Protein AF-X1KCT6-F1 (afdb_monomer_lite)

Secondary structure (DSSP, 8-state):
-------------------------HHHHHHHHHHHHHHHHHHHHHHTT-THHHHHHHHHHHHHHHHHHHHT-HHHHHHHHHHHHHHHHHHHHHHH---

pLDDT: mean 82.67, std 15.2, range [46.06, 96.56]

Structure (mmCIF, N/CA/C/O backbone):
data_AF-X1KCT6-F1
#
_entry.id   AF-X1KCT6-F1
#
loop_
_atom_site.group_PDB
_atom_site.id
_atom_site.type_symbol
_atom_site.label_atom_id
_atom_site.label_alt_id
_atom_site.label_comp_id
_atom_site.label_asym_id
_atom_site.label_entity_id
_atom_site.label_seq_id
_atom_site.pdbx_PDB_ins_code
_atom_site.Cartn_x
_atom_site.Cartn_y
_atom_site.Cartn_z
_atom_site.occupancy
_atom_site.B_iso_or_equiv
_atom_site.auth_seq_id
_atom_site.auth_comp_id
_atom_site.auth_asym_id
_atom_site.auth_atom_id
_atom_site.pdbx_PDB_model_num
ATOM 1 N N . PRO A 1 1 ? 51.466 -21.696 -42.972 1.00 48.56 1 PRO A N 1
ATOM 2 C CA . PRO A 1 1 ? 51.241 -21.337 -41.551 1.00 48.56 1 PRO A CA 1
ATOM 3 C C . PRO A 1 1 ? 51.617 -19.866 -41.285 1.00 48.56 1 PRO A C 1
ATOM 5 O O . PRO A 1 1 ? 52.794 -19.551 -41.157 1.00 48.56 1 PRO A O 1
ATOM 8 N N . ARG A 1 2 ? 50.641 -18.948 -41.292 1.00 47.56 2 ARG A N 1
ATOM 9 C CA . ARG A 1 2 ? 50.863 -17.537 -40.927 1.00 47.56 2 ARG A CA 1
ATOM 10 C C . ARG A 1 2 ? 50.394 -17.339 -39.488 1.00 47.56 2 ARG A C 1
ATOM 12 O O . ARG A 1 2 ? 49.200 -17.422 -39.224 1.00 47.56 2 ARG A O 1
ATOM 19 N N . SER A 1 3 ? 51.336 -17.143 -38.568 1.00 53.28 3 SER A N 1
ATOM 20 C CA . SER A 1 3 ? 51.050 -16.779 -37.182 1.00 53.28 3 SER A CA 1
ATOM 21 C C . SER A 1 3 ? 50.649 -15.307 -37.128 1.00 53.28 3 SER A C 1
ATOM 23 O O . SER A 1 3 ? 51.487 -14.423 -37.308 1.00 53.28 3 SER A O 1
ATOM 25 N N . SER A 1 4 ? 49.367 -15.044 -36.903 1.00 54.59 4 SER A N 1
ATOM 26 C CA . SER A 1 4 ? 48.869 -13.705 -36.599 1.00 54.59 4 SER A CA 1
ATOM 27 C C . SER A 1 4 ? 49.339 -13.314 -35.199 1.00 54.59 4 SER A C 1
ATOM 29 O O . SER A 1 4 ? 48.833 -13.826 -34.203 1.00 54.59 4 SER A O 1
ATOM 31 N N . ILE A 1 5 ? 50.341 -12.439 -35.124 1.00 59.41 5 ILE A N 1
ATOM 32 C CA . ILE A 1 5 ? 50.775 -11.814 -33.874 1.00 59.41 5 ILE A CA 1
ATOM 33 C C . ILE A 1 5 ? 49.677 -10.825 -33.479 1.00 59.41 5 ILE A C 1
ATOM 35 O O . ILE A 1 5 ? 49.513 -9.784 -34.113 1.00 59.41 5 ILE A O 1
ATOM 39 N N . ALA A 1 6 ? 48.883 -11.178 -32.470 1.00 62.53 6 ALA A N 1
ATOM 40 C CA . ALA A 1 6 ? 47.920 -10.266 -31.874 1.00 62.53 6 ALA A CA 1
ATOM 41 C C . ALA A 1 6 ? 48.688 -9.201 -31.076 1.00 62.53 6 ALA A C 1
ATOM 43 O O . ALA A 1 6 ? 49.263 -9.490 -30.028 1.00 62.53 6 ALA A O 1
ATOM 44 N N . ILE A 1 7 ? 48.733 -7.979 -31.604 1.00 68.19 7 ILE A N 1
ATOM 45 C CA . ILE A 1 7 ? 49.294 -6.816 -30.915 1.00 68.19 7 ILE A CA 1
ATOM 46 C C . ILE A 1 7 ? 48.274 -6.383 -29.859 1.00 68.19 7 ILE A C 1
ATOM 48 O O . ILE A 1 7 ? 47.168 -5.963 -30.190 1.00 68.19 7 ILE A O 1
ATOM 52 N N . TRP A 1 8 ? 48.631 -6.523 -28.584 1.00 64.69 8 TRP A N 1
ATOM 53 C CA . TRP A 1 8 ? 47.827 -6.036 -27.467 1.00 64.69 8 TRP A CA 1
ATOM 54 C C . TRP A 1 8 ? 48.010 -4.516 -27.347 1.00 64.69 8 TRP A C 1
ATOM 56 O O . TRP A 1 8 ? 49.110 -4.049 -27.063 1.00 64.69 8 TRP A O 1
ATOM 66 N N . THR A 1 9 ? 46.953 -3.741 -27.601 1.00 70.62 9 THR A N 1
ATOM 67 C CA . THR A 1 9 ? 46.995 -2.266 -27.656 1.00 70.62 9 THR A CA 1
ATOM 68 C C . THR A 1 9 ? 46.735 -1.582 -26.311 1.00 70.62 9 THR A C 1
ATOM 70 O O . THR A 1 9 ? 46.739 -0.359 -26.243 1.00 70.62 9 THR A O 1
ATOM 73 N N . GLY A 1 10 ? 46.506 -2.334 -25.229 1.00 64.69 10 GLY A N 1
ATOM 74 C CA . GLY A 1 10 ? 46.253 -1.776 -23.892 1.00 64.69 10 GLY A CA 1
ATOM 75 C C . GLY A 1 10 ? 44.925 -1.026 -23.731 1.00 64.69 10 GLY A C 1
ATOM 76 O O . GLY A 1 10 ? 44.594 -0.601 -22.626 1.00 64.69 10 GLY A O 1
ATOM 77 N N . GLU A 1 11 ? 44.133 -0.895 -24.794 1.00 60.38 11 GLU A N 1
ATOM 78 C CA . GLU A 1 11 ? 42.818 -0.270 -24.734 1.00 60.38 11 GLU A CA 1
ATOM 79 C C . GLU A 1 11 ? 41.822 -1.237 -24.088 1.00 60.38 11 GLU A C 1
ATOM 81 O O . GLU A 1 11 ? 41.391 -2.229 -24.680 1.00 60.38 11 GLU A O 1
ATOM 86 N N . VAL A 1 12 ? 41.459 -0.955 -22.835 1.00 70.56 12 VAL A N 1
ATOM 87 C CA . VAL A 1 12 ? 40.308 -1.591 -22.194 1.00 70.56 12 VAL A CA 1
ATOM 88 C C . VAL A 1 12 ? 39.073 -1.114 -22.959 1.00 70.56 12 VAL A C 1
ATOM 90 O O . VAL A 1 12 ? 38.812 0.092 -22.957 1.00 70.56 12 VAL A O 1
ATOM 93 N N . PRO A 1 13 ? 38.307 -1.999 -23.624 1.00 66.00 13 PRO A N 1
ATOM 94 C CA . PRO A 1 13 ? 37.124 -1.574 -24.350 1.00 66.00 13 PRO A CA 1
ATOM 95 C C . PRO A 1 13 ? 36.191 -0.884 -23.362 1.00 66.00 13 PRO A C 1
ATOM 97 O O . PRO A 1 13 ? 35.788 -1.478 -22.357 1.00 66.00 13 PRO A O 1
ATOM 100 N N . ALA A 1 14 ? 35.887 0.386 -23.633 1.00 65.25 14 ALA A N 1
ATOM 101 C CA . ALA A 1 14 ? 34.941 1.151 -22.845 1.00 65.25 14 ALA A CA 1
ATOM 102 C C . ALA A 1 14 ? 33.648 0.338 -22.780 1.00 65.25 14 ALA A C 1
ATOM 104 O O . ALA A 1 14 ? 32.977 0.120 -23.793 1.00 65.25 14 ALA A O 1
ATOM 105 N N . ARG A 1 15 ? 33.339 -0.187 -21.590 1.00 64.25 15 ARG A N 1
ATOM 106 C CA . ARG A 1 15 ? 32.119 -0.949 -21.355 1.00 64.25 15 ARG A CA 1
ATOM 107 C C . ARG A 1 15 ? 30.981 0.006 -21.675 1.00 64.25 15 ARG A C 1
ATOM 109 O O . ARG A 1 15 ? 30.748 0.945 -20.921 1.00 64.25 15 ARG A O 1
ATOM 116 N N . SER A 1 16 ? 30.333 -0.197 -22.821 1.00 64.06 16 SER A N 1
ATOM 117 C CA . SER A 1 16 ? 29.132 0.532 -23.209 1.00 64.06 16 SER A CA 1
ATOM 118 C C . SER A 1 16 ? 28.108 0.299 -22.107 1.00 64.06 16 SER A C 1
ATOM 120 O O . SER A 1 16 ? 27.464 -0.749 -22.039 1.00 64.06 16 SER A O 1
ATOM 122 N N . HIS A 1 17 ? 28.034 1.244 -21.173 1.00 57.28 17 HIS A N 1
ATOM 123 C CA . HIS A 1 17 ? 27.017 1.268 -20.147 1.00 57.28 17 HIS A CA 1
ATOM 124 C C . HIS A 1 17 ? 25.755 1.704 -20.877 1.00 57.28 17 HIS A C 1
ATOM 126 O O . HIS A 1 17 ? 25.428 2.886 -20.939 1.00 57.28 17 HIS A O 1
ATOM 132 N N . LYS A 1 18 ? 25.076 0.752 -21.524 1.00 58.56 18 LYS A N 1
ATOM 133 C CA . LYS A 1 18 ? 23.702 1.002 -21.934 1.00 58.56 18 LYS A CA 1
ATOM 134 C C . LYS A 1 18 ? 22.965 1.366 -20.644 1.00 58.56 18 LYS A C 1
ATOM 136 O O . LYS A 1 18 ? 23.117 0.627 -19.660 1.00 58.56 18 LYS A O 1
ATOM 141 N N . PRO A 1 19 ? 22.276 2.519 -20.583 1.00 59.09 19 PRO A N 1
ATOM 142 C CA . PRO A 1 19 ? 21.399 2.777 -19.461 1.00 59.09 19 PRO A CA 1
ATOM 143 C C . PRO A 1 19 ? 20.497 1.554 -19.334 1.00 59.09 19 PRO A C 1
ATOM 145 O O . PRO A 1 19 ? 20.091 0.955 -20.332 1.00 59.09 19 PRO A O 1
ATOM 148 N N . PHE A 1 20 ? 20.294 1.109 -18.100 1.00 54.41 20 PHE A N 1
ATOM 149 C CA . PHE A 1 20 ? 19.272 0.120 -17.837 1.00 54.41 20 PHE A CA 1
ATOM 150 C C . PHE A 1 20 ? 17.967 0.788 -18.260 1.00 54.41 20 PHE A C 1
ATOM 152 O O . PHE A 1 20 ? 17.441 1.624 -17.526 1.00 54.41 20 PHE A O 1
ATOM 159 N N . ASP A 1 21 ? 17.511 0.486 -19.476 1.00 57.50 21 ASP A N 1
ATOM 160 C CA . ASP A 1 21 ? 16.169 0.791 -19.937 1.00 57.50 21 ASP A CA 1
ATOM 161 C C . ASP A 1 21 ? 15.254 -0.044 -19.047 1.00 57.50 21 ASP A C 1
ATOM 163 O O . ASP A 1 21 ? 14.834 -1.154 -19.382 1.00 57.50 21 ASP A O 1
ATOM 167 N N . ALA A 1 22 ? 15.013 0.467 -17.840 1.00 54.53 22 ALA A N 1
ATOM 168 C CA . ALA A 1 22 ? 13.890 0.074 -17.033 1.00 54.53 22 ALA A CA 1
ATOM 169 C C . ALA A 1 22 ? 12.688 0.383 -17.915 1.00 54.53 22 ALA A C 1
ATOM 171 O O . ALA A 1 22 ? 12.226 1.518 -17.974 1.00 54.53 22 ALA A O 1
ATOM 172 N N . GLY A 1 23 ? 12.225 -0.616 -18.662 1.00 51.84 23 GLY A N 1
ATOM 173 C CA . GLY A 1 23 ? 11.016 -0.561 -19.472 1.00 51.84 23 GLY A CA 1
ATOM 174 C C . GLY A 1 23 ? 9.764 -0.434 -18.602 1.00 51.84 23 GLY A C 1
ATOM 175 O O . GLY A 1 23 ? 8.762 -1.096 -18.860 1.00 51.84 23 GLY A O 1
ATOM 176 N N . SER A 1 24 ? 9.807 0.365 -17.532 1.00 61.16 24 SER A N 1
ATOM 177 C CA . SER A 1 24 ? 8.626 0.800 -16.820 1.00 61.16 24 SER A CA 1
ATOM 178 C C . SER A 1 24 ? 7.925 1.805 -17.719 1.00 61.16 24 SER A C 1
ATOM 180 O O . SER A 1 24 ? 8.328 2.954 -17.877 1.00 61.16 24 SER A O 1
ATOM 182 N N . SER A 1 25 ? 6.847 1.336 -18.341 1.00 74.94 25 SER A N 1
ATOM 183 C CA . SER A 1 25 ? 5.895 2.198 -19.029 1.00 74.94 25 SER A CA 1
ATOM 184 C C . SER A 1 25 ? 5.586 3.410 -18.129 1.00 74.94 25 SER A C 1
ATOM 186 O O . SER A 1 25 ? 5.385 3.209 -16.927 1.00 74.94 25 SER A O 1
ATOM 188 N N . PRO A 1 26 ? 5.546 4.656 -18.636 1.00 80.12 26 PRO A N 1
ATOM 189 C CA . PRO A 1 26 ? 5.370 5.857 -17.807 1.00 80.12 26 PRO A CA 1
ATOM 190 C C . PRO A 1 26 ? 4.139 5.773 -16.888 1.00 80.12 26 PRO A C 1
ATOM 192 O O . PRO A 1 26 ? 4.157 6.269 -15.764 1.00 80.12 26 PRO A O 1
ATOM 195 N N . ALA A 1 27 ? 3.103 5.046 -17.314 1.00 81.25 27 ALA A N 1
ATOM 196 C CA . ALA A 1 27 ? 1.933 4.723 -16.503 1.00 81.25 27 ALA A CA 1
ATOM 197 C C . ALA A 1 27 ? 2.268 3.959 -15.206 1.00 81.25 27 ALA A C 1
ATOM 199 O O . ALA A 1 27 ? 1.704 4.248 -14.154 1.00 81.25 27 ALA A O 1
ATOM 200 N N . ILE A 1 28 ? 3.206 3.008 -15.252 1.00 82.38 28 ILE A N 1
ATOM 201 C CA . ILE A 1 28 ? 3.656 2.250 -14.078 1.00 82.38 28 ILE A CA 1
ATOM 202 C C . ILE A 1 28 ? 4.358 3.191 -13.098 1.00 82.38 28 ILE A C 1
ATOM 204 O O . ILE A 1 28 ? 4.074 3.135 -11.904 1.00 82.38 28 ILE A O 1
ATOM 208 N N . ALA A 1 29 ? 5.222 4.087 -13.581 1.00 85.19 29 ALA A N 1
ATOM 209 C CA . ALA A 1 29 ? 5.889 5.070 -12.728 1.00 85.19 29 ALA A CA 1
ATOM 210 C C . ALA A 1 29 ? 4.877 5.994 -12.029 1.00 85.19 29 ALA A C 1
ATOM 212 O O . ALA A 1 29 ? 4.968 6.203 -10.821 1.00 85.19 29 ALA A O 1
ATOM 213 N N . ILE A 1 30 ? 3.861 6.474 -12.753 1.00 89.19 30 ILE A N 1
ATOM 214 C CA . ILE A 1 30 ? 2.765 7.270 -12.180 1.00 89.19 30 ILE A CA 1
ATOM 215 C C . ILE A 1 30 ? 2.030 6.482 -11.083 1.00 89.19 30 ILE A C 1
ATOM 217 O O . ILE A 1 30 ? 1.774 7.023 -10.009 1.00 89.19 30 ILE A O 1
ATOM 221 N N . MET A 1 31 ? 1.757 5.191 -11.297 1.00 89.44 31 MET A N 1
ATOM 222 C CA . MET A 1 31 ? 1.105 4.344 -10.289 1.00 89.44 31 MET A CA 1
ATOM 223 C C . MET A 1 31 ? 1.931 4.182 -9.007 1.00 89.44 31 MET A C 1
ATOM 225 O O . MET A 1 31 ? 1.344 4.165 -7.928 1.00 89.44 31 MET A O 1
ATOM 229 N N . HIS A 1 32 ? 3.267 4.124 -9.092 1.00 90.19 32 HIS A N 1
ATOM 230 C CA . HIS A 1 32 ? 4.127 4.090 -7.899 1.00 90.19 32 HIS A CA 1
ATOM 231 C C . HIS A 1 32 ? 3.968 5.365 -7.068 1.00 90.19 32 HIS A C 1
ATOM 233 O O . HIS A 1 32 ? 3.806 5.297 -5.851 1.00 90.19 32 HIS A O 1
ATOM 239 N N . TRP A 1 33 ? 3.972 6.527 -7.727 1.00 93.19 33 TRP A N 1
ATOM 240 C CA . TRP A 1 33 ? 3.787 7.814 -7.059 1.00 93.19 33 TRP A CA 1
ATOM 241 C C . TRP A 1 33 ? 2.410 7.930 -6.411 1.00 93.19 33 TRP A C 1
ATOM 243 O O . TRP A 1 33 ? 2.315 8.333 -5.253 1.00 93.19 33 TRP A O 1
ATOM 253 N N . ILE A 1 34 ? 1.352 7.527 -7.119 1.00 93.88 34 ILE A N 1
ATOM 254 C CA . ILE A 1 34 ? -0.011 7.550 -6.575 1.00 93.88 34 ILE A CA 1
ATOM 255 C C . ILE A 1 34 ? -0.115 6.618 -5.359 1.00 93.88 34 ILE A C 1
ATOM 257 O O . ILE A 1 34 ? -0.594 7.046 -4.309 1.00 93.88 34 ILE A O 1
ATOM 261 N N . ALA A 1 35 ? 0.381 5.381 -5.459 1.00 93.38 35 ALA A N 1
ATOM 262 C CA . ALA A 1 35 ? 0.371 4.429 -4.348 1.00 93.38 35 ALA A CA 1
ATOM 263 C C . ALA A 1 35 ? 1.140 4.968 -3.129 1.00 93.38 35 ALA A C 1
ATOM 265 O O . ALA A 1 35 ? 0.646 4.893 -2.001 1.00 93.38 35 ALA A O 1
ATOM 266 N N . ALA A 1 36 ? 2.307 5.584 -3.343 1.00 93.94 36 ALA A N 1
ATOM 267 C CA . ALA A 1 36 ? 3.104 6.193 -2.281 1.00 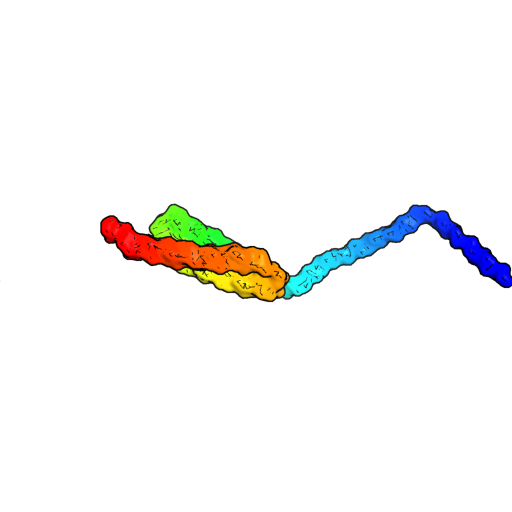93.94 36 ALA A CA 1
ATOM 268 C C . ALA A 1 36 ? 2.377 7.358 -1.588 1.00 93.94 36 ALA A C 1
ATOM 270 O O . ALA A 1 36 ? 2.340 7.408 -0.357 1.00 93.94 36 ALA A O 1
ATOM 271 N N . ILE A 1 37 ? 1.752 8.262 -2.353 1.00 96.56 37 ILE A N 1
ATOM 272 C CA . ILE A 1 37 ? 0.996 9.403 -1.809 1.00 96.56 37 ILE A CA 1
ATOM 273 C C . ILE A 1 37 ? -0.185 8.916 -0.965 1.00 96.56 37 ILE A C 1
ATOM 275 O O . ILE A 1 37 ? -0.373 9.387 0.157 1.00 96.56 37 ILE A O 1
ATOM 279 N N . ILE A 1 38 ? -0.953 7.943 -1.464 1.00 95.25 38 ILE A N 1
ATOM 280 C CA . ILE A 1 38 ? -2.096 7.379 -0.730 1.00 95.25 38 ILE A CA 1
ATOM 281 C C . ILE A 1 38 ? -1.620 6.673 0.542 1.00 95.25 38 ILE A C 1
ATOM 283 O O . ILE A 1 38 ? -2.234 6.829 1.595 1.00 95.25 38 ILE A O 1
ATOM 287 N N . THR A 1 39 ? -0.499 5.950 0.476 1.00 96.00 39 THR A N 1
ATOM 288 C CA . THR A 1 39 ? 0.095 5.295 1.650 1.00 96.00 39 THR A CA 1
ATOM 289 C C . THR A 1 39 ? 0.473 6.328 2.710 1.00 96.00 39 THR A C 1
ATOM 291 O O . THR A 1 39 ? 0.126 6.167 3.879 1.00 96.00 39 THR A O 1
ATOM 294 N N . LEU A 1 40 ? 1.131 7.422 2.315 1.00 96.19 40 LEU A N 1
ATOM 295 C CA . LEU A 1 40 ? 1.514 8.498 3.230 1.00 96.19 40 LEU A CA 1
ATOM 296 C C . LEU A 1 40 ? 0.285 9.170 3.856 1.00 96.19 40 LEU A C 1
ATOM 298 O O . LEU A 1 40 ? 0.246 9.383 5.068 1.00 96.19 40 LEU A O 1
ATOM 302 N N . PHE A 1 41 ? -0.740 9.443 3.050 1.00 95.75 41 PHE A N 1
ATOM 303 C CA . PHE A 1 41 ? -2.003 10.001 3.525 1.00 95.75 41 PHE A CA 1
ATOM 304 C C . PHE A 1 41 ? -2.712 9.063 4.513 1.00 95.75 41 PHE A C 1
ATOM 306 O O . PHE A 1 41 ? -3.188 9.504 5.559 1.00 95.75 41 PHE A O 1
ATOM 313 N N . ALA A 1 42 ? -2.705 7.754 4.254 1.00 94.31 42 ALA A N 1
ATOM 314 C CA . ALA A 1 42 ? -3.232 6.761 5.182 1.00 94.31 42 ALA A CA 1
ATOM 315 C C . ALA A 1 42 ? -2.497 6.785 6.531 1.00 94.31 42 ALA A C 1
ATOM 317 O O . ALA A 1 42 ? -3.134 6.769 7.585 1.00 94.31 42 ALA A O 1
ATOM 318 N N . LYS A 1 43 ? -1.158 6.873 6.520 1.00 93.19 43 LYS A N 1
ATOM 319 C CA . LYS A 1 43 ? -0.354 6.988 7.750 1.00 93.19 43 LYS A CA 1
ATOM 320 C C . LYS A 1 43 ? -0.657 8.271 8.514 1.00 93.19 43 LYS A C 1
ATOM 322 O O . LYS A 1 43 ? -0.757 8.223 9.738 1.00 93.19 43 LYS A O 1
ATOM 327 N N . TYR A 1 44 ? -0.844 9.383 7.807 1.00 95.94 44 TYR A N 1
ATOM 328 C CA . TYR A 1 44 ? -1.266 10.643 8.411 1.00 95.94 44 TYR A CA 1
ATOM 329 C C . TYR A 1 44 ? -2.612 10.494 9.138 1.00 95.94 44 TYR A C 1
ATOM 331 O O . TYR A 1 44 ? -2.696 10.817 10.321 1.00 95.94 44 TYR A O 1
ATOM 339 N N . LEU A 1 45 ? -3.627 9.909 8.492 1.00 93.12 45 LEU A N 1
ATOM 340 C CA . LEU A 1 45 ? -4.939 9.663 9.109 1.00 93.12 45 LEU A CA 1
ATOM 341 C C . LEU A 1 45 ? -4.853 8.753 10.344 1.00 93.12 45 LEU A C 1
ATOM 343 O O . LEU A 1 45 ? -5.474 9.042 11.367 1.00 93.12 45 LEU A O 1
ATOM 347 N N . VAL A 1 46 ? -4.043 7.690 10.279 1.00 91.31 46 VAL A N 1
ATOM 348 C CA . VAL A 1 46 ? -3.777 6.822 11.439 1.00 91.31 46 VAL A CA 1
ATOM 349 C C . VAL A 1 46 ? -3.127 7.621 12.579 1.00 91.31 46 VAL A C 1
ATOM 351 O O . VAL A 1 46 ? -3.510 7.456 13.737 1.00 91.31 46 VAL A O 1
ATOM 354 N N . GLY A 1 47 ? -2.196 8.528 12.268 1.00 90.38 47 GLY A N 1
ATOM 355 C CA . GLY A 1 47 ? -1.577 9.440 13.238 1.00 90.38 47 GLY A CA 1
ATOM 356 C C . GLY A 1 47 ? -2.563 10.434 13.864 1.00 90.38 47 GLY A C 1
ATOM 357 O O . GLY A 1 47 ? -2.498 10.693 15.064 1.00 90.38 47 GLY A O 1
ATOM 358 N N . CYS A 1 48 ? -3.534 10.921 13.088 1.00 92.81 48 CYS A N 1
ATOM 359 C CA . CYS A 1 48 ? -4.633 11.778 13.551 1.00 92.81 48 CYS A CA 1
ATOM 360 C C . CYS A 1 48 ? -5.721 11.031 14.338 1.00 92.81 48 CYS A C 1
ATOM 362 O O . CYS A 1 48 ? -6.730 11.628 14.711 1.00 92.81 48 CYS A O 1
ATOM 364 N N . LYS A 1 49 ? -5.517 9.741 14.617 1.00 88.00 49 LYS A N 1
ATOM 365 C CA . LYS A 1 49 ? -6.471 8.856 15.285 1.00 88.00 49 LYS A CA 1
ATOM 366 C C . LYS A 1 49 ? -7.807 8.689 14.547 1.00 88.00 49 LYS A C 1
ATOM 368 O O . LYS A 1 49 ? -8.846 8.477 15.175 1.00 88.00 49 LYS A O 1
ATOM 373 N N . ASP A 1 50 ? -7.785 8.759 13.219 1.00 88.44 50 ASP A N 1
ATOM 374 C CA . ASP A 1 50 ? -8.952 8.464 12.396 1.00 88.44 50 ASP A CA 1
ATOM 375 C C . ASP A 1 50 ? -8.975 6.982 11.984 1.00 88.44 50 ASP A C 1
ATOM 377 O O . ASP A 1 50 ? -8.051 6.470 11.345 1.00 88.44 50 ASP A O 1
ATOM 381 N N . LYS A 1 51 ? -10.082 6.295 12.297 1.00 87.44 51 LYS A N 1
ATOM 382 C CA . LYS A 1 51 ? -10.339 4.901 11.902 1.00 87.44 51 LYS A CA 1
ATOM 383 C C . LYS A 1 51 ? -10.310 4.703 10.383 1.00 87.44 51 LYS A C 1
ATOM 385 O O . LYS A 1 51 ? -9.935 3.626 9.917 1.00 87.44 51 LYS A O 1
ATOM 390 N N . TRP A 1 52 ? -10.675 5.725 9.604 1.00 90.19 52 TRP A N 1
ATOM 391 C CA . TRP A 1 52 ? -10.650 5.672 8.141 1.00 90.19 52 TRP A CA 1
ATOM 392 C C . TRP A 1 52 ? -9.228 5.539 7.595 1.00 90.19 52 TRP A C 1
ATOM 394 O O . TRP A 1 52 ? -9.053 4.990 6.509 1.00 90.19 52 TRP A O 1
ATOM 404 N N . GLY A 1 53 ? -8.206 5.922 8.371 1.00 92.50 53 GLY A N 1
ATOM 405 C CA . GLY A 1 53 ? -6.806 5.736 7.998 1.00 92.50 53 GLY A CA 1
ATOM 406 C C . GLY A 1 53 ? -6.454 4.279 7.701 1.00 92.50 53 GLY A C 1
ATOM 407 O O . GLY A 1 53 ? -5.715 4.012 6.759 1.00 92.50 53 GLY A O 1
ATOM 408 N N . HIS A 1 54 ? -7.049 3.319 8.417 1.00 93.38 54 HIS A N 1
ATOM 409 C CA . HIS A 1 54 ? -6.839 1.895 8.141 1.00 93.38 54 HIS A CA 1
ATOM 410 C C . HIS A 1 54 ? -7.480 1.440 6.825 1.00 93.38 54 HIS A C 1
ATOM 412 O O . HIS A 1 54 ? -6.880 0.643 6.109 1.00 93.38 54 HIS A O 1
ATOM 418 N N . ILE A 1 55 ? -8.658 1.966 6.474 1.00 93.38 55 ILE A N 1
ATOM 419 C CA . ILE A 1 55 ? -9.328 1.648 5.203 1.00 93.38 55 ILE A CA 1
ATOM 420 C C . ILE A 1 55 ? -8.521 2.207 4.030 1.00 93.38 55 ILE A C 1
ATOM 422 O O . ILE A 1 55 ? -8.240 1.486 3.075 1.00 93.38 55 ILE A O 1
ATOM 426 N N . VAL A 1 56 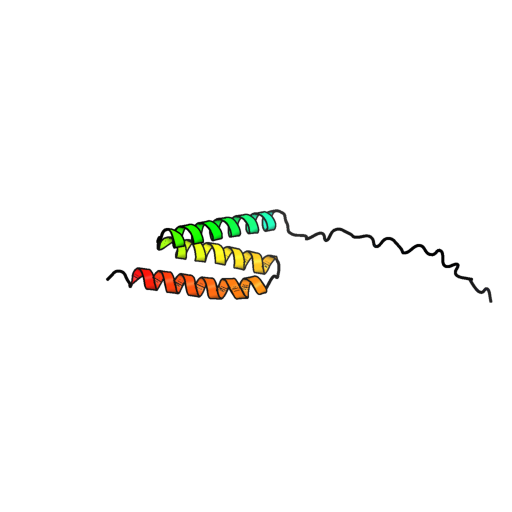? -8.091 3.468 4.123 1.00 94.81 56 VAL A N 1
ATOM 427 C CA . VAL A 1 56 ? -7.251 4.097 3.093 1.00 94.81 56 VAL A CA 1
ATOM 428 C C . VAL A 1 56 ? -5.928 3.340 2.942 1.00 94.81 56 VAL A C 1
ATOM 430 O O . VAL A 1 56 ? -5.454 3.151 1.825 1.00 94.81 56 VAL A O 1
ATOM 433 N N . HIS A 1 57 ? -5.366 2.829 4.042 1.00 95.69 57 HIS A N 1
ATOM 434 C CA . HIS A 1 57 ? -4.148 2.023 4.006 1.00 95.69 57 HIS A CA 1
ATOM 435 C C . HIS A 1 57 ? -4.345 0.710 3.240 1.00 95.69 57 HIS A C 1
ATOM 437 O O . HIS A 1 57 ? -3.505 0.366 2.418 1.00 95.69 57 HIS A O 1
ATOM 443 N N . VAL A 1 58 ? -5.475 0.016 3.431 1.00 95.50 58 VAL A N 1
ATOM 444 C CA . VAL A 1 58 ? -5.804 -1.195 2.655 1.00 95.50 58 VAL A CA 1
ATOM 445 C C . VAL A 1 58 ? -5.883 -0.885 1.159 1.00 95.50 58 VAL A C 1
ATOM 447 O O . VAL A 1 58 ? -5.333 -1.634 0.357 1.00 95.50 58 VAL A O 1
ATOM 450 N N . VAL A 1 59 ? -6.507 0.232 0.769 1.00 95.25 59 VAL A N 1
ATOM 451 C CA . VAL A 1 59 ? -6.566 0.654 -0.643 1.00 95.25 59 VAL A CA 1
ATOM 452 C C . VAL A 1 59 ? -5.164 0.913 -1.203 1.00 95.25 59 VAL A C 1
ATOM 454 O O . VAL A 1 59 ? -4.857 0.466 -2.307 1.00 95.25 59 VAL A O 1
ATOM 457 N N . ALA A 1 60 ? -4.296 1.578 -0.437 1.00 95.25 60 ALA A N 1
ATOM 458 C CA . ALA A 1 60 ? -2.913 1.825 -0.839 1.00 95.25 60 ALA A CA 1
ATOM 459 C C . ALA A 1 60 ? -2.133 0.515 -1.050 1.00 95.25 60 ALA A C 1
ATOM 461 O O . ALA A 1 60 ? -1.451 0.352 -2.061 1.00 95.25 60 ALA A O 1
ATOM 462 N N . GLU A 1 61 ? -2.280 -0.448 -0.138 1.00 95.94 61 GLU A N 1
ATOM 463 C CA . GLU A 1 61 ? -1.618 -1.753 -0.240 1.00 95.94 61 GLU A CA 1
ATOM 464 C C . GLU A 1 61 ? -2.130 -2.585 -1.424 1.00 95.94 61 GLU A C 1
ATOM 466 O O . GLU A 1 61 ? -1.345 -3.262 -2.085 1.00 95.94 61 GLU A O 1
ATOM 471 N N . LEU A 1 62 ? -3.417 -2.494 -1.779 1.00 95.12 62 LEU A N 1
ATOM 472 C CA . LEU A 1 62 ? -3.935 -3.122 -3.003 1.00 95.12 62 LEU A CA 1
ATOM 473 C C . LEU A 1 62 ? -3.275 -2.545 -4.266 1.00 95.12 62 LEU A C 1
ATOM 475 O O . LEU A 1 62 ? -2.975 -3.291 -5.203 1.00 95.12 62 LEU A O 1
ATOM 479 N N . MET A 1 63 ? -2.989 -1.239 -4.286 1.00 94.19 63 MET A N 1
ATOM 480 C CA . MET A 1 63 ? -2.227 -0.625 -5.378 1.00 94.19 63 MET A CA 1
ATOM 481 C C . MET A 1 63 ? -0.772 -1.105 -5.393 1.00 94.19 63 MET A C 1
ATOM 483 O O . MET A 1 63 ? -0.246 -1.398 -6.468 1.00 94.19 63 MET A O 1
ATOM 487 N N . TRP A 1 64 ? -0.134 -1.256 -4.229 1.00 95.00 64 TRP A N 1
ATOM 488 C CA . TRP A 1 64 ? 1.211 -1.832 -4.135 1.00 95.00 64 TRP A CA 1
ATOM 489 C C . TRP A 1 64 ? 1.267 -3.287 -4.593 1.00 95.00 64 TRP A C 1
ATOM 491 O O . TRP A 1 64 ? 2.224 -3.665 -5.264 1.00 95.00 64 TRP A O 1
ATOM 501 N N . ILE A 1 65 ? 0.234 -4.085 -4.319 1.00 94.75 65 ILE A N 1
ATOM 502 C CA . ILE A 1 65 ? 0.109 -5.452 -4.841 1.00 94.75 65 ILE A CA 1
ATOM 503 C C . ILE A 1 65 ? 0.044 -5.436 -6.370 1.00 94.75 65 ILE A C 1
ATOM 505 O O . ILE A 1 65 ? 0.786 -6.171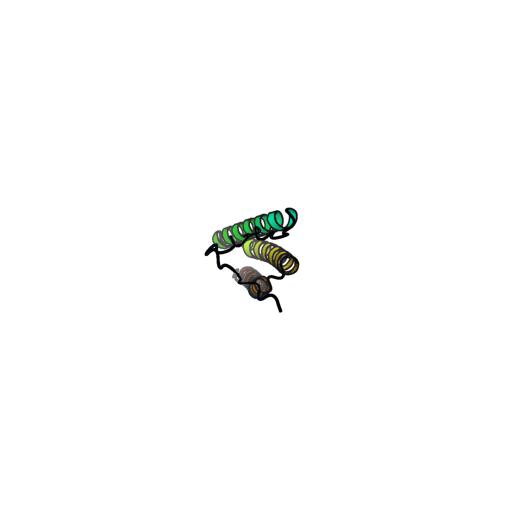 -7.023 1.00 94.75 65 ILE A O 1
ATOM 509 N N . TYR A 1 66 ? -0.785 -4.569 -6.957 1.00 92.31 66 TYR A N 1
ATOM 510 C CA . TYR A 1 66 ? -0.843 -4.411 -8.412 1.00 92.31 66 TYR A CA 1
ATOM 511 C C . TYR A 1 66 ? 0.526 -4.025 -8.995 1.00 92.31 66 TYR A C 1
ATOM 513 O O . TYR A 1 66 ? 0.998 -4.646 -9.949 1.00 92.31 66 TYR A O 1
ATOM 521 N N . VAL A 1 67 ? 1.205 -3.052 -8.383 1.00 90.56 67 VAL A N 1
ATOM 522 C CA . VAL A 1 67 ? 2.559 -2.627 -8.768 1.00 90.56 67 VAL A CA 1
ATOM 523 C C . VAL A 1 67 ? 3.569 -3.772 -8.648 1.00 90.56 67 VAL A C 1
ATOM 525 O O . VAL A 1 67 ? 4.387 -3.959 -9.552 1.00 90.56 67 VAL A O 1
ATOM 528 N N . ALA A 1 68 ? 3.501 -4.571 -7.584 1.00 92.44 68 ALA A N 1
ATOM 529 C CA . ALA A 1 68 ? 4.381 -5.711 -7.356 1.00 92.44 68 ALA A CA 1
ATOM 530 C C . ALA A 1 68 ? 4.256 -6.766 -8.464 1.00 92.44 68 ALA A C 1
ATOM 532 O O . ALA A 1 68 ? 5.271 -7.275 -8.941 1.00 92.44 68 ALA A O 1
ATOM 533 N N . PHE A 1 69 ? 3.033 -7.046 -8.930 1.00 91.75 69 PHE A N 1
ATOM 534 C CA . PHE A 1 69 ? 2.808 -7.953 -10.060 1.00 91.75 69 PHE A CA 1
ATOM 535 C C . PHE A 1 69 ? 3.374 -7.399 -11.373 1.00 91.75 69 PHE A C 1
ATOM 537 O O . PHE A 1 69 ? 4.027 -8.136 -12.110 1.00 91.75 69 PHE A O 1
ATOM 544 N N . GLN A 1 70 ? 3.182 -6.105 -11.650 1.00 89.44 70 GLN A N 1
ATOM 545 C CA . GLN A 1 70 ? 3.684 -5.471 -12.879 1.00 89.44 70 GLN A CA 1
ATOM 546 C C . GLN A 1 70 ? 5.215 -5.408 -12.926 1.00 89.44 70 GLN A C 1
ATOM 548 O O . GLN A 1 70 ? 5.826 -5.616 -13.971 1.00 89.44 70 GLN A O 1
ATOM 553 N N . THR A 1 71 ? 5.847 -5.144 -11.784 1.00 87.25 71 THR A N 1
ATOM 554 C CA . THR A 1 71 ? 7.307 -5.002 -11.663 1.00 87.25 71 THR A CA 1
ATOM 555 C C . THR A 1 71 ? 8.022 -6.314 -11.341 1.00 87.25 71 THR A C 1
ATOM 557 O O . THR A 1 71 ? 9.250 -6.359 -11.363 1.00 87.25 71 THR A O 1
ATOM 560 N N . ARG A 1 72 ? 7.271 -7.392 -11.066 1.00 89.25 72 ARG A N 1
ATOM 561 C CA . ARG A 1 72 ? 7.773 -8.701 -10.606 1.00 89.25 72 ARG A CA 1
ATOM 562 C C . ARG A 1 72 ? 8.622 -8.615 -9.330 1.00 89.25 72 ARG A C 1
ATOM 564 O O . ARG A 1 72 ? 9.496 -9.450 -9.096 1.00 89.25 72 ARG A O 1
ATOM 571 N N . ILE A 1 73 ? 8.353 -7.619 -8.486 1.00 89.94 73 ILE A N 1
ATOM 572 C CA . ILE A 1 73 ? 9.027 -7.425 -7.199 1.00 89.94 73 ILE A CA 1
ATOM 573 C C . ILE A 1 73 ? 8.218 -8.154 -6.124 1.00 89.94 73 ILE A C 1
ATOM 575 O O . ILE A 1 73 ? 7.409 -7.568 -5.408 1.00 89.94 73 ILE A O 1
ATOM 579 N N . TRP A 1 74 ? 8.447 -9.459 -5.989 1.00 90.75 74 TRP A N 1
ATOM 580 C CA . TRP A 1 74 ? 7.729 -10.306 -5.025 1.00 90.75 74 TRP A CA 1
ATOM 581 C C . TRP A 1 74 ? 7.922 -9.875 -3.562 1.00 90.75 74 TRP A C 1
ATOM 583 O O . TRP A 1 74 ? 7.050 -10.111 -2.730 1.00 90.75 74 TRP A O 1
ATOM 593 N N . GLY A 1 75 ? 9.025 -9.182 -3.254 1.00 91.50 75 GLY A N 1
ATOM 594 C CA . GLY A 1 75 ? 9.275 -8.614 -1.925 1.00 91.50 75 GLY A CA 1
ATOM 595 C C . GLY A 1 75 ? 8.215 -7.599 -1.481 1.00 91.50 75 GLY A C 1
ATOM 596 O O . GLY A 1 75 ? 7.918 -7.524 -0.292 1.00 91.50 75 GLY A O 1
ATOM 597 N N . LEU A 1 76 ? 7.582 -6.879 -2.417 1.00 90.25 76 LEU A N 1
ATOM 598 C CA . LEU A 1 76 ? 6.468 -5.982 -2.093 1.00 90.25 76 LEU A CA 1
ATOM 599 C C . LEU A 1 76 ? 5.239 -6.761 -1.612 1.00 90.25 76 LEU A C 1
ATOM 601 O O . LEU A 1 76 ? 4.592 -6.331 -0.664 1.00 90.25 76 LEU A O 1
ATOM 605 N N . LEU A 1 77 ? 4.947 -7.934 -2.189 1.00 92.81 77 LEU A N 1
ATOM 606 C CA . LEU A 1 77 ? 3.822 -8.767 -1.740 1.00 92.81 77 LEU A CA 1
ATOM 607 C C . LEU A 1 77 ? 4.028 -9.293 -0.320 1.00 92.81 77 LEU A C 1
ATOM 609 O O . LEU A 1 77 ? 3.076 -9.343 0.459 1.00 92.81 77 LEU A O 1
ATOM 613 N N . LEU A 1 78 ? 5.273 -9.645 0.022 1.00 94.38 78 LEU A N 1
ATOM 614 C CA . LEU A 1 78 ? 5.632 -10.115 1.359 1.00 94.38 78 LEU A CA 1
ATOM 615 C C . LEU A 1 78 ? 5.313 -9.072 2.439 1.00 94.38 78 LEU A C 1
ATOM 617 O O . LEU A 1 78 ? 4.987 -9.447 3.558 1.00 94.38 78 LEU A O 1
ATOM 621 N N . ILE A 1 79 ? 5.386 -7.780 2.109 1.00 93.88 79 ILE A N 1
ATOM 622 C CA . ILE A 1 79 ? 5.087 -6.678 3.033 1.00 93.88 79 ILE A CA 1
ATOM 623 C C . ILE A 1 79 ? 3.609 -6.283 2.952 1.00 93.88 79 ILE A C 1
ATOM 625 O O . ILE A 1 79 ? 2.961 -6.106 3.986 1.00 93.88 79 ILE A O 1
ATOM 629 N N . ALA A 1 80 ? 3.057 -6.178 1.743 1.00 93.25 80 ALA A N 1
ATOM 630 C CA . ALA A 1 80 ? 1.704 -5.680 1.529 1.00 93.25 80 ALA A CA 1
ATOM 631 C C . ALA A 1 80 ? 0.640 -6.591 2.153 1.00 93.25 80 ALA A C 1
ATOM 633 O O . ALA A 1 80 ? -0.271 -6.118 2.83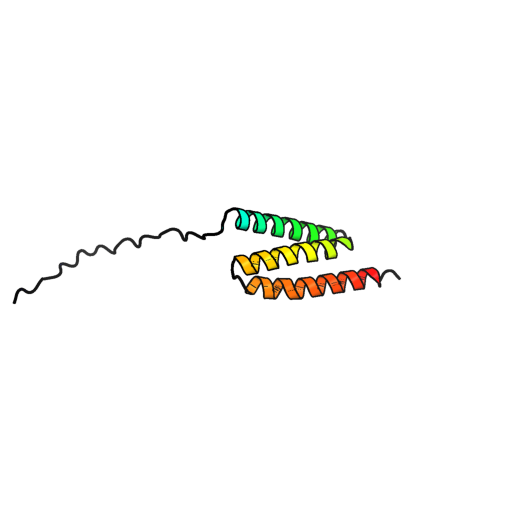3 1.00 93.25 80 ALA A O 1
ATOM 634 N N . VAL A 1 81 ? 0.777 -7.914 2.000 1.00 93.75 81 VAL A N 1
ATOM 635 C CA . VAL A 1 81 ? -0.219 -8.876 2.499 1.00 93.75 81 VAL A CA 1
ATOM 636 C C . VAL A 1 81 ? -0.343 -8.843 4.034 1.00 93.75 81 VAL A C 1
ATOM 638 O O . VAL A 1 81 ? -1.461 -8.648 4.525 1.00 93.75 81 VAL A O 1
ATOM 641 N N . PRO A 1 82 ? 0.747 -8.945 4.825 1.00 95.19 82 PRO A N 1
ATOM 642 C CA . PRO A 1 82 ? 0.664 -8.759 6.275 1.00 95.19 82 PRO A CA 1
ATOM 643 C C . PRO A 1 82 ? 0.152 -7.374 6.676 1.00 95.19 82 PRO A C 1
ATOM 645 O O . PRO A 1 82 ? -0.589 -7.250 7.652 1.00 95.19 82 PRO A O 1
ATOM 648 N N . THR A 1 83 ? 0.507 -6.333 5.919 1.00 94.75 83 THR A N 1
ATOM 649 C CA . THR A 1 83 ? 0.098 -4.955 6.219 1.00 94.75 83 THR A CA 1
ATOM 650 C C . THR A 1 83 ? -1.408 -4.748 6.046 1.00 94.75 83 THR A C 1
ATOM 652 O O . THR A 1 83 ? -2.031 -4.070 6.872 1.00 94.75 83 THR A O 1
ATOM 655 N N . ILE A 1 84 ? -2.023 -5.388 5.047 1.00 95.31 84 ILE A N 1
ATOM 656 C CA . ILE A 1 84 ? -3.484 -5.441 4.886 1.00 95.31 84 ILE A CA 1
ATOM 657 C C . ILE A 1 84 ? -4.118 -6.137 6.089 1.00 95.31 84 ILE A C 1
ATOM 659 O O . ILE A 1 84 ? -5.017 -5.571 6.712 1.00 95.31 84 ILE A O 1
ATOM 663 N N . GLY A 1 85 ? -3.621 -7.322 6.459 1.00 94.88 85 GLY A N 1
ATOM 664 C CA . GLY A 1 85 ? -4.138 -8.076 7.605 1.00 94.88 85 GLY A CA 1
ATOM 665 C C . GLY A 1 85 ? -4.088 -7.270 8.905 1.00 94.88 85 GLY A C 1
ATOM 666 O O . GLY A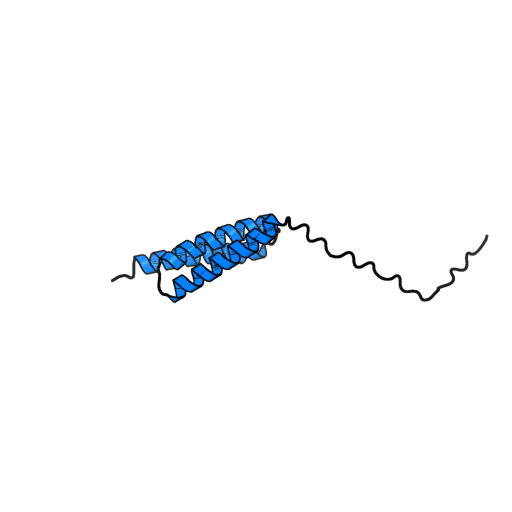 1 85 ? -5.089 -7.164 9.615 1.00 94.88 85 GLY A O 1
ATOM 667 N N . LEU A 1 86 ? -2.957 -6.614 9.174 1.00 94.19 86 LEU A N 1
ATOM 668 C CA . LEU A 1 86 ? -2.783 -5.753 10.343 1.00 94.19 86 LEU A CA 1
ATOM 669 C C . LEU A 1 86 ? -3.713 -4.531 10.309 1.00 94.19 86 LEU A C 1
ATOM 671 O O . LEU A 1 86 ? -4.248 -4.131 11.342 1.00 94.19 86 LEU A O 1
ATOM 675 N N . SER A 1 87 ? -3.928 -3.938 9.133 1.00 93.44 87 SER A N 1
ATOM 676 C CA . SER A 1 87 ? -4.818 -2.781 8.976 1.00 93.44 87 SER A CA 1
ATOM 677 C C . SER A 1 87 ? -6.281 -3.150 9.211 1.00 93.44 87 SER A C 1
ATOM 679 O O . SER A 1 87 ? -6.978 -2.417 9.907 1.00 93.44 87 SER A O 1
ATOM 681 N N . ILE A 1 88 ? -6.728 -4.306 8.712 1.00 93.56 88 ILE A N 1
ATOM 682 C CA . ILE A 1 88 ? -8.077 -4.837 8.966 1.00 93.56 88 ILE A CA 1
ATOM 683 C C . ILE A 1 88 ? -8.255 -5.149 10.453 1.00 93.56 88 ILE A C 1
ATOM 685 O O . ILE A 1 88 ? -9.234 -4.713 11.059 1.00 93.56 88 ILE A O 1
ATOM 689 N N . TYR A 1 89 ? -7.290 -5.844 11.062 1.00 93.12 89 TYR A N 1
ATOM 690 C CA . TYR A 1 89 ? -7.323 -6.150 12.491 1.00 93.12 89 TYR A CA 1
ATOM 691 C C . TYR A 1 89 ? -7.411 -4.879 13.344 1.00 93.12 89 TYR A C 1
ATOM 693 O O . TYR A 1 89 ? -8.257 -4.786 14.231 1.00 93.12 89 TYR A O 1
ATOM 701 N N . ASN A 1 90 ? -6.590 -3.868 13.046 1.00 90.88 90 ASN A N 1
ATOM 702 C CA . ASN A 1 90 ? -6.616 -2.595 13.765 1.00 90.88 90 ASN A CA 1
ATOM 703 C C . ASN A 1 90 ? -7.926 -1.831 13.549 1.00 90.88 90 ASN A C 1
ATOM 705 O O . ASN A 1 90 ? -8.451 -1.257 14.502 1.00 90.88 90 ASN A O 1
ATOM 709 N N . PHE A 1 91 ? -8.489 -1.862 12.339 1.00 90.31 91 PHE A N 1
ATOM 710 C CA . PHE A 1 91 ? -9.794 -1.269 12.062 1.00 90.31 91 PHE A CA 1
ATOM 711 C C . PHE A 1 91 ? -10.898 -1.916 12.907 1.00 90.31 91 PHE A C 1
ATOM 713 O O . PHE A 1 91 ? -11.676 -1.212 13.553 1.00 90.31 91 PHE A O 1
ATOM 720 N N . TRP A 1 92 ? -10.940 -3.250 12.966 1.00 90.00 92 TRP A N 1
ATOM 721 C CA . TRP A 1 92 ? -11.885 -3.971 13.819 1.00 90.00 92 TRP A CA 1
ATOM 722 C C . TRP A 1 92 ? -11.643 -3.710 15.299 1.00 90.00 92 TRP A C 1
ATOM 724 O O . TRP A 1 92 ? -12.602 -3.444 16.020 1.00 90.00 92 TRP A O 1
ATOM 734 N N . LYS A 1 93 ? -10.391 -3.723 15.761 1.00 88.00 93 LYS A N 1
ATOM 735 C CA . LYS A 1 93 ? -10.054 -3.401 17.151 1.00 88.00 93 LYS A CA 1
ATOM 736 C C . LYS A 1 93 ? -10.531 -1.998 17.532 1.00 88.00 93 LYS A C 1
ATOM 738 O O . LYS A 1 93 ? -11.092 -1.827 18.606 1.00 88.00 93 LYS A O 1
ATOM 743 N N . TRP A 1 94 ? -10.364 -1.011 16.654 1.00 85.75 94 TRP A N 1
ATOM 744 C CA . TRP A 1 94 ? -10.861 0.349 16.880 1.00 85.75 94 TRP A CA 1
ATOM 745 C C . TRP A 1 94 ? -12.388 0.401 16.899 1.00 85.75 94 TRP A C 1
ATOM 747 O O . TRP A 1 94 ? -12.980 1.101 17.714 1.00 85.75 94 TRP A O 1
ATOM 757 N N . HIS A 1 95 ? -13.040 -0.340 16.005 1.00 80.06 95 HIS A N 1
ATOM 758 C CA . HIS A 1 95 ? -14.496 -0.386 15.945 1.00 80.06 95 HIS A CA 1
ATOM 759 C C . HIS A 1 95 ? -15.115 -0.961 17.228 1.00 80.06 95 HIS A C 1
ATOM 761 O O . HIS A 1 95 ? -16.115 -0.430 17.699 1.00 80.06 95 HIS A O 1
ATOM 767 N N . HIS A 1 96 ? -14.511 -2.009 17.796 1.00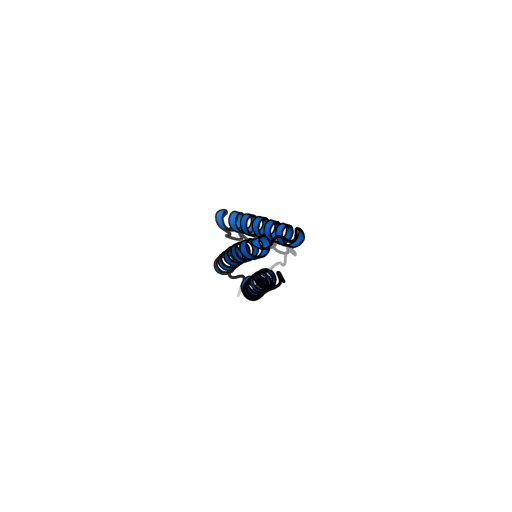 75.88 96 HIS A N 1
ATOM 768 C CA . HIS A 1 96 ? -15.011 -2.677 19.003 1.00 75.88 96 HIS A CA 1
ATOM 769 C C . HIS A 1 96 ? -14.510 -2.044 20.309 1.00 75.88 96 HIS A C 1
ATOM 771 O O . HIS A 1 96 ? -15.193 -2.127 21.317 1.00 75.88 96 HIS A O 1
ATOM 777 N N . GLY A 1 97 ? -13.349 -1.382 20.311 1.00 62.81 97 GLY A N 1
ATOM 778 C CA . GLY A 1 97 ? -12.757 -0.743 21.494 1.00 62.81 97 GLY A CA 1
ATOM 779 C C . GLY A 1 97 ? -13.308 0.647 21.830 1.00 62.81 97 GLY A C 1
ATOM 780 O O . GLY A 1 97 ? -12.573 1.453 22.392 1.00 62.81 97 GLY A O 1
ATOM 781 N N . LYS A 1 98 ? -14.549 0.962 21.436 1.00 54.59 98 LYS A N 1
ATOM 782 C CA . LYS A 1 98 ? -15.271 2.185 21.835 1.00 54.59 98 LYS A CA 1
ATOM 783 C C . LYS A 1 98 ? -16.226 1.937 23.016 1.00 54.59 98 LYS A C 1
ATOM 785 O O . LYS A 1 98 ? -17.317 2.502 23.037 1.00 54.59 98 LYS A O 1
ATOM 790 N N . GLU A 1 99 ? -15.799 1.113 23.969 1.00 46.06 99 GLU A N 1
ATOM 791 C CA . GLU A 1 99 ? -16.316 1.134 25.346 1.00 46.06 99 GLU A CA 1
ATOM 792 C C . GLU A 1 99 ? -15.398 1.992 26.220 1.00 46.06 99 GLU A C 1
ATOM 794 O O . GLU A 1 99 ? -14.160 1.813 26.119 1.00 46.06 99 GLU A O 1
#

Radius of gyration: 24.82 Å; chains: 1; bounding box: 68×33×67 Å

Foldseek 3Di:
DDDDDPDDPPDDPDPPPPPPPPVCDVVLVVLVVVLVVLCVVLVVCVVVVHLCSLVSNLVSLVSLVVSCVVNVVCVSVVVSVVSNVVSVVVSVCSVPPPD

Organism: NCBI:txid412755

Sequence (99 aa):
PRSSIAIWTGEVPARSHKPFDAGSSPAIAIMHWIAAIITLFAKYLVGCKDKWGHIVHVVAELMWIYVAFQTRIWGLLLIAVPTIGLSIYNFWKWHHGKE